Protein AF-A0A7K8FD82-F1 (afdb_monomer)

Sequence (66 aa):
MNSRKVLAVNHVFEIILAYLEKRDWKEAFFSVLPPRKGAVPLGEANDSSKHALSGKEDEDNDSDSN

Organism: NCBI:txid181839

Secondary structure (DSSP, 8-state):
--------HHHHHHHHHHHHHH--HHHHHHHHSPPPTT---TTTTT--------------------

InterPro domains:
  IPR007356 tRNA (guanine(9)-N1)-methyltransferase, eukaryotic [PF27710] (1-38)
  IPR007356 tRNA (guanine(9)-N1)-methyltransferase, eukaryotic [PTHR13563] (1-62)
  IPR028564 tRNA methyltransferase TRM10-type domain [PS51675] (1-40)
  IPR038459 tRNA methyltransferase TRM10-type domain superfamily [G3DSA:3.40.1280.30] (1-37)

Structure (mmCIF, N/CA/C/O backbone):
data_AF-A0A7K8FD82-F1
#
_entry.id   AF-A0A7K8FD82-F1
#
loop_
_atom_site.group_PDB
_atom_site.id
_atom_site.type_symbol
_atom_site.label_atom_id
_atom_site.label_alt_id
_atom_site.label_comp_id
_atom_site.label_asym_id
_atom_site.label_entity_id
_atom_site.label_seq_id
_atom_site.pdbx_PDB_ins_code
_atom_site.Cartn_x
_atom_site.Cartn_y
_atom_site.Cartn_z
_atom_site.occupancy
_atom_site.B_iso_or_equiv
_atom_site.auth_seq_id
_atom_site.auth_comp_id
_atom_site.auth_asym_id
_atom_site.auth_atom_id
_atom_site.pdbx_PDB_model_num
ATOM 1 N N . MET A 1 1 ? 13.728 15.877 -14.989 1.00 53.88 1 MET A N 1
ATOM 2 C CA . MET A 1 1 ? 13.351 14.495 -15.356 1.00 53.88 1 MET A CA 1
ATOM 3 C C . MET A 1 1 ? 12.064 14.145 -14.618 1.00 53.88 1 MET A C 1
ATOM 5 O O . MET A 1 1 ? 12.118 13.933 -13.416 1.00 53.88 1 MET A O 1
ATOM 9 N N . ASN A 1 2 ? 10.908 14.141 -15.292 1.00 63.16 2 ASN A N 1
ATOM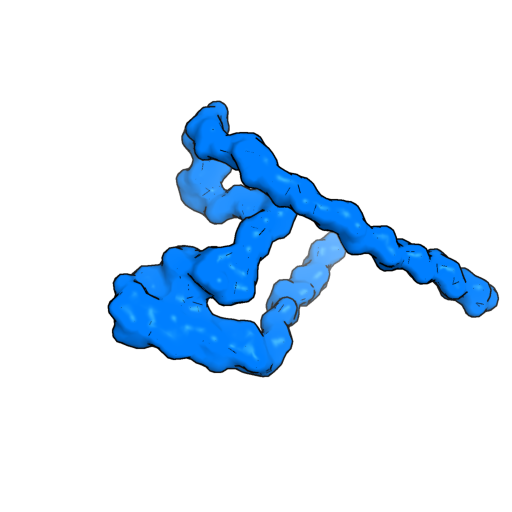 10 C CA . ASN A 1 2 ? 9.657 13.635 -14.705 1.00 63.16 2 ASN A CA 1
ATOM 11 C C . ASN A 1 2 ? 9.645 12.109 -14.846 1.00 63.16 2 ASN A C 1
ATOM 13 O O . ASN A 1 2 ? 9.001 11.570 -15.748 1.00 63.16 2 ASN A O 1
ATOM 17 N N . SER A 1 3 ? 10.422 11.408 -14.018 1.00 79.06 3 SER A N 1
ATOM 18 C CA . SER A 1 3 ? 10.350 9.949 -13.979 1.00 79.06 3 SER A CA 1
ATOM 19 C C . SER A 1 3 ? 8.978 9.531 -13.448 1.00 79.06 3 SER A C 1
ATOM 21 O O . SER A 1 3 ? 8.445 10.096 -12.489 1.00 79.06 3 SER A O 1
ATOM 23 N N . ARG A 1 4 ? 8.357 8.564 -14.125 1.00 86.50 4 ARG A N 1
ATOM 24 C CA . ARG A 1 4 ? 7.058 8.033 -13.714 1.00 86.50 4 ARG A CA 1
ATOM 25 C C . ARG A 1 4 ? 7.254 7.143 -12.492 1.00 86.50 4 ARG A C 1
ATOM 27 O O . ARG A 1 4 ? 8.128 6.283 -12.482 1.00 86.50 4 ARG A O 1
ATOM 34 N N . LYS A 1 5 ? 6.409 7.328 -11.479 1.00 86.81 5 LYS A N 1
ATOM 35 C CA . LYS A 1 5 ? 6.308 6.413 -10.339 1.00 86.81 5 LYS A CA 1
ATOM 36 C C . LYS A 1 5 ? 5.386 5.271 -10.757 1.00 86.81 5 LYS A C 1
ATOM 38 O O . LYS A 1 5 ? 4.190 5.490 -10.919 1.00 86.81 5 LYS A O 1
ATOM 43 N N . VAL A 1 6 ? 5.951 4.093 -10.997 1.00 90.31 6 VAL A N 1
ATOM 44 C CA . 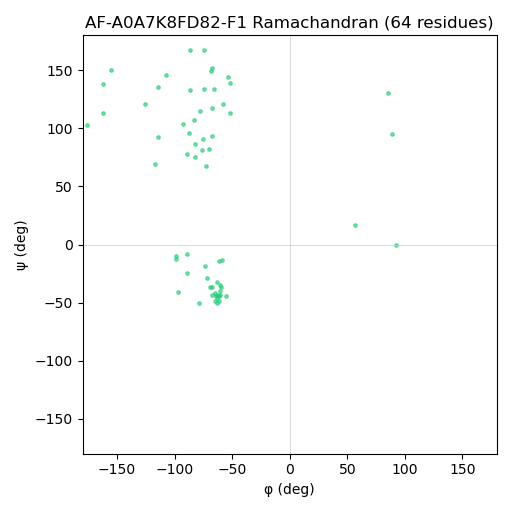VAL A 1 6 ? 5.217 2.905 -11.454 1.00 90.31 6 VAL A CA 1
ATOM 45 C C . VAL A 1 6 ? 5.279 1.842 -10.364 1.00 90.31 6 VAL A C 1
ATOM 47 O O . VAL A 1 6 ? 6.339 1.611 -9.786 1.00 90.31 6 VAL A O 1
ATOM 50 N N . LEU A 1 7 ? 4.142 1.208 -10.083 1.00 94.56 7 LEU A N 1
ATOM 51 C CA . LEU A 1 7 ? 4.041 0.063 -9.184 1.00 94.56 7 LEU A CA 1
ATOM 52 C C . LEU A 1 7 ? 3.786 -1.203 -10.000 1.00 94.56 7 LEU A C 1
ATOM 54 O O . LEU A 1 7 ? 3.083 -1.164 -11.010 1.00 94.56 7 LEU A O 1
ATOM 58 N N . ALA A 1 8 ? 4.336 -2.326 -9.546 1.00 95.94 8 ALA A N 1
ATOM 59 C CA . ALA A 1 8 ? 3.964 -3.629 -10.077 1.00 95.94 8 ALA A CA 1
ATOM 60 C C . ALA A 1 8 ? 2.518 -3.960 -9.684 1.00 95.94 8 ALA A C 1
ATOM 62 O O . ALA A 1 8 ? 2.058 -3.577 -8.608 1.00 95.94 8 ALA A O 1
ATOM 63 N N . VAL A 1 9 ? 1.821 -4.716 -10.534 1.00 97.25 9 VAL A N 1
ATOM 64 C CA . VAL A 1 9 ? 0.419 -5.105 -10.307 1.00 97.25 9 VAL A CA 1
ATOM 65 C C . VAL A 1 9 ? 0.251 -5.808 -8.958 1.00 97.25 9 VAL A C 1
ATOM 67 O O . VAL A 1 9 ? -0.649 -5.453 -8.204 1.00 97.25 9 VAL A O 1
ATOM 70 N N . ASN A 1 10 ? 1.151 -6.73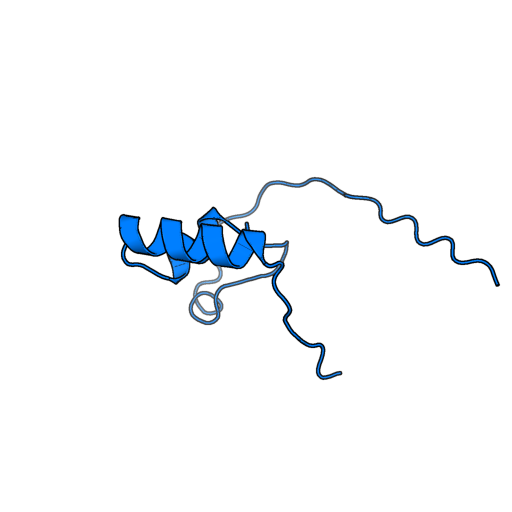6 -8.613 1.00 97.38 10 ASN A N 1
ATOM 71 C CA . ASN A 1 10 ? 1.075 -7.459 -7.344 1.00 97.38 10 ASN A CA 1
ATOM 72 C C . ASN A 1 10 ? 1.179 -6.525 -6.121 1.00 97.38 10 ASN A C 1
ATOM 74 O O . ASN A 1 10 ? 0.345 -6.595 -5.225 1.00 97.38 10 ASN A O 1
ATOM 78 N N . HIS A 1 11 ? 2.113 -5.562 -6.134 1.00 96.56 11 HIS A N 1
ATOM 79 C CA . HIS A 1 11 ? 2.244 -4.584 -5.045 1.00 96.56 11 HIS A CA 1
ATOM 80 C C . HI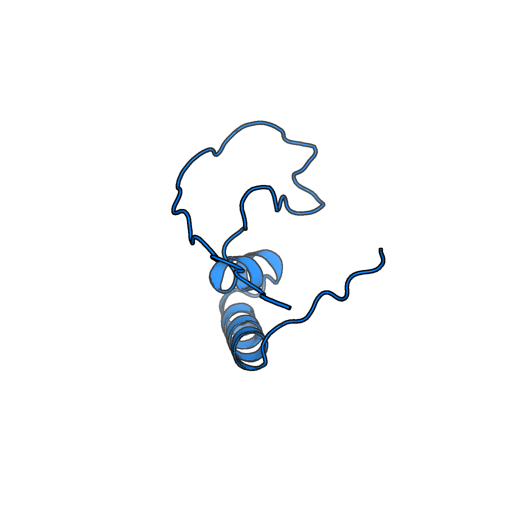S A 1 11 ? 0.965 -3.761 -4.846 1.00 96.56 11 HIS A C 1
ATOM 82 O O . HIS A 1 11 ? 0.607 -3.450 -3.717 1.00 96.56 11 HIS A O 1
ATOM 88 N N . VAL A 1 12 ? 0.246 -3.418 -5.922 1.00 97.31 12 VAL A N 1
ATOM 89 C CA . VAL A 1 12 ? -1.028 -2.689 -5.808 1.00 97.31 12 VAL A CA 1
ATOM 90 C C . VAL A 1 12 ? -2.075 -3.525 -5.072 1.00 97.31 12 VAL A C 1
ATOM 92 O O . VAL A 1 12 ? -2.750 -3.004 -4.185 1.00 97.31 12 VAL A O 1
ATOM 95 N N . PHE A 1 13 ? -2.194 -4.814 -5.397 1.00 98.12 13 PHE A N 1
ATOM 96 C CA . PHE A 1 13 ? -3.124 -5.709 -4.707 1.00 98.12 13 PHE A CA 1
ATOM 97 C C . PHE A 1 13 ? -2.768 -5.877 -3.229 1.00 98.12 13 PHE A C 1
ATOM 99 O O . PHE A 1 13 ? -3.643 -5.729 -2.377 1.00 98.12 13 PHE A O 1
ATOM 106 N N . GLU A 1 14 ? -1.496 -6.109 -2.916 1.00 97.81 14 GLU A N 1
ATOM 107 C CA . GLU A 1 14 ? -1.027 -6.246 -1.534 1.00 97.81 14 GLU A CA 1
ATOM 108 C C . GLU A 1 14 ? -1.288 -4.974 -0.709 1.00 97.81 14 GLU A C 1
ATOM 110 O O . GLU A 1 14 ? -1.748 -5.063 0.429 1.00 97.81 14 GLU A O 1
ATOM 115 N N . ILE A 1 15 ? -1.093 -3.781 -1.289 1.00 97.56 15 ILE A N 1
ATOM 116 C CA . ILE A 1 15 ? -1.380 -2.504 -0.609 1.00 97.56 15 ILE A CA 1
ATOM 117 C C . ILE A 1 15 ? -2.880 -2.351 -0.327 1.00 97.56 15 ILE A C 1
ATOM 119 O O . ILE A 1 15 ? -3.258 -1.901 0.755 1.00 97.56 15 ILE A O 1
ATOM 123 N N . ILE A 1 16 ? -3.749 -2.723 -1.274 1.00 98.06 16 ILE A 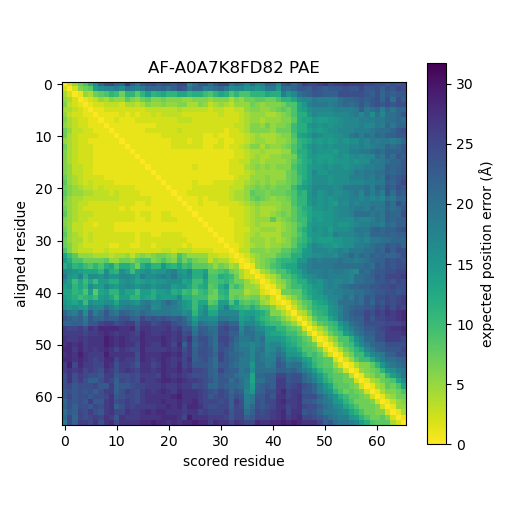N 1
ATOM 124 C CA . ILE A 1 16 ? -5.205 -2.669 -1.071 1.00 98.06 16 ILE A CA 1
ATOM 125 C C . ILE A 1 16 ? -5.625 -3.628 0.049 1.00 98.06 16 ILE A C 1
ATOM 127 O O . ILE A 1 16 ? -6.414 -3.238 0.910 1.00 98.06 16 ILE A O 1
ATOM 131 N N . LEU A 1 17 ? -5.085 -4.850 0.072 1.00 98.00 17 LEU A N 1
ATOM 132 C CA . LEU A 1 17 ? -5.361 -5.822 1.134 1.00 98.00 17 LEU A CA 1
ATOM 133 C C . LEU A 1 17 ? -4.911 -5.292 2.502 1.00 98.00 17 LEU A C 1
ATOM 135 O O . LE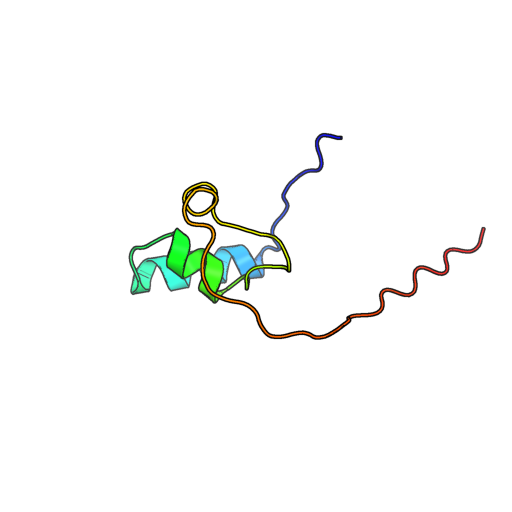U A 1 17 ? -5.716 -5.243 3.431 1.00 98.00 17 LEU A O 1
ATOM 139 N N . ALA A 1 18 ? -3.680 -4.785 2.600 1.00 97.19 18 ALA A N 1
ATOM 140 C CA . ALA A 1 18 ? -3.160 -4.196 3.832 1.00 97.19 18 ALA A CA 1
ATOM 141 C C . ALA A 1 18 ? -3.984 -2.980 4.301 1.00 97.19 18 ALA A C 1
ATOM 143 O O . ALA A 1 18 ? -4.177 -2.779 5.501 1.00 97.19 18 ALA A O 1
ATOM 144 N N . TYR A 1 19 ? -4.526 -2.177 3.378 1.00 97.69 19 TYR A N 1
ATOM 145 C CA . TYR A 1 19 ? -5.406 -1.058 3.725 1.00 97.69 19 TYR A CA 1
ATOM 146 C C . TYR A 1 19 ? -6.745 -1.520 4.311 1.00 97.69 19 TYR A C 1
ATOM 148 O O . TYR A 1 19 ? -7.273 -0.879 5.222 1.00 97.69 19 TYR A O 1
ATOM 156 N N . LEU A 1 20 ? -7.311 -2.624 3.821 1.00 98.00 20 LEU A N 1
ATOM 157 C CA . LEU A 1 20 ? -8.562 -3.158 4.367 1.00 98.00 20 LEU A CA 1
ATOM 158 C C . LEU A 1 20 ? -8.415 -3.589 5.833 1.00 98.00 20 LEU A C 1
ATOM 160 O O . LEU A 1 20 ? -9.373 -3.445 6.596 1.00 98.00 20 LEU A O 1
ATOM 164 N N . GLU A 1 21 ? -7.228 -4.054 6.218 1.00 95.94 21 GLU A N 1
ATOM 165 C CA . GLU A 1 21 ? -6.891 -4.439 7.591 1.00 95.94 21 GLU A CA 1
ATOM 166 C C . GLU A 1 21 ? -6.581 -3.222 8.472 1.00 95.94 21 GLU A C 1
ATOM 168 O O . GLU A 1 21 ? -7.157 -3.066 9.548 1.00 95.94 21 GLU A O 1
ATOM 173 N N . LYS A 1 22 ? -5.696 -2.337 8.003 1.00 94.56 22 LYS A N 1
ATOM 174 C CA . LYS A 1 22 ? -5.114 -1.253 8.814 1.00 94.56 22 LYS A CA 1
ATOM 175 C C . LYS A 1 22 ? -5.917 0.042 8.786 1.00 94.56 22 LYS A C 1
ATOM 177 O O . LYS A 1 22 ? -5.810 0.859 9.692 1.00 94.56 22 LYS A O 1
ATOM 182 N N . ARG A 1 23 ? -6.699 0.256 7.723 1.00 96.88 23 ARG A N 1
ATOM 183 C CA . ARG A 1 23 ? -7.411 1.512 7.412 1.00 96.88 23 ARG A CA 1
ATOM 184 C C . ARG A 1 23 ? -6.509 2.751 7.317 1.00 96.88 23 ARG A C 1
ATOM 186 O O . ARG A 1 23 ? -7.017 3.869 7.285 1.00 96.88 23 ARG A O 1
ATOM 193 N N . ASP A 1 24 ? -5.199 2.553 7.169 1.00 93.69 24 ASP A N 1
ATOM 194 C CA . ASP A 1 24 ? -4.190 3.597 6.985 1.00 93.69 24 ASP A CA 1
ATOM 195 C C . ASP A 1 24 ? -3.371 3.320 5.714 1.00 93.69 24 ASP A C 1
ATOM 197 O O . ASP A 1 24 ? -2.738 2.272 5.572 1.00 93.69 24 ASP A O 1
ATOM 201 N N . TRP A 1 25 ? -3.385 4.267 4.772 1.00 94.25 25 TRP A N 1
ATOM 202 C CA . TRP A 1 25 ? -2.649 4.155 3.511 1.00 94.25 25 TRP A CA 1
ATOM 203 C C . TRP A 1 25 ? -1.134 4.243 3.681 1.00 94.25 25 TRP A C 1
ATOM 205 O O . TRP A 1 25 ? -0.416 3.555 2.960 1.00 94.25 25 TRP A O 1
ATOM 215 N N . LYS A 1 26 ? -0.634 5.074 4.601 1.00 90.75 26 LYS A N 1
ATOM 216 C CA . LYS A 1 26 ? 0.804 5.211 4.862 1.00 90.75 26 LYS A CA 1
ATOM 217 C C . LYS A 1 26 ? 1.336 3.897 5.417 1.00 90.75 26 LYS A C 1
ATOM 219 O O . LYS A 1 26 ? 2.330 3.375 4.918 1.00 90.75 26 LYS A O 1
ATOM 224 N N . GLU A 1 27 ? 0.647 3.344 6.407 1.00 91.12 27 GLU A N 1
ATOM 225 C CA . GLU A 1 27 ? 1.054 2.087 7.027 1.00 91.12 27 GLU A CA 1
ATOM 226 C C . GLU A 1 27 ? 0.928 0.895 6.066 1.00 91.12 27 GLU A C 1
ATOM 228 O O . GLU A 1 27 ? 1.848 0.081 5.979 1.00 91.12 27 GLU A O 1
ATOM 233 N N . ALA A 1 28 ? -0.169 0.809 5.304 1.00 95.12 28 ALA A N 1
ATOM 234 C CA . ALA A 1 28 ? -0.362 -0.226 4.287 1.00 95.12 28 ALA A CA 1
ATOM 235 C C . ALA A 1 28 ? 0.715 -0.163 3.192 1.00 95.12 28 ALA A C 1
ATOM 237 O O . ALA A 1 28 ? 1.291 -1.186 2.814 1.00 95.12 28 ALA A O 1
ATOM 238 N N . PHE A 1 29 ? 1.038 1.047 2.727 1.00 93.81 29 PHE A N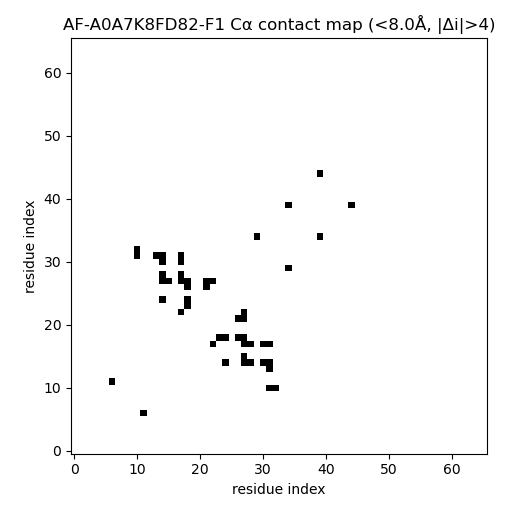 1
ATOM 239 C CA . PHE A 1 29 ? 2.066 1.265 1.716 1.00 93.81 29 PHE A CA 1
ATOM 240 C C . PHE A 1 29 ? 3.450 0.829 2.208 1.00 93.81 29 PHE A C 1
ATOM 242 O O . PHE A 1 29 ? 4.109 0.049 1.524 1.00 93.81 29 PHE A O 1
ATOM 249 N N . PHE A 1 30 ? 3.873 1.264 3.402 1.00 92.00 30 PHE A N 1
ATOM 250 C CA . PHE A 1 30 ? 5.196 0.919 3.942 1.00 92.00 30 PHE A CA 1
ATOM 251 C C . PHE A 1 30 ? 5.318 -0.525 4.437 1.00 92.00 30 PHE A C 1
ATOM 253 O O . PHE A 1 30 ? 6.437 -1.024 4.541 1.00 92.00 30 PHE A O 1
ATOM 260 N N . SER A 1 31 ? 4.204 -1.219 4.701 1.00 92.56 31 SER A N 1
ATOM 261 C CA . SER A 1 31 ? 4.257 -2.661 4.966 1.00 92.56 31 SER A CA 1
ATOM 262 C C . SER A 1 31 ? 4.548 -3.505 3.727 1.00 92.56 31 SER A C 1
ATOM 264 O O . SER A 1 31 ? 5.129 -4.575 3.868 1.00 92.56 31 SER A O 1
ATOM 266 N N . VAL A 1 32 ? 4.165 -3.035 2.535 1.00 94.31 32 VAL A N 1
ATOM 267 C CA . VAL A 1 32 ? 4.365 -3.760 1.265 1.00 94.31 32 VAL A CA 1
ATOM 268 C C . VAL A 1 32 ? 5.620 -3.285 0.539 1.00 94.31 32 VAL A C 1
ATOM 270 O O . VAL A 1 32 ? 6.372 -4.080 -0.015 1.00 94.31 32 VAL A O 1
ATOM 273 N N . LEU A 1 33 ? 5.861 -1.976 0.540 1.00 91.56 33 LEU A N 1
ATOM 274 C CA . LEU A 1 33 ? 7.027 -1.348 -0.066 1.00 91.56 33 LEU A CA 1
ATOM 275 C C . LEU A 1 33 ? 7.866 -0.722 1.049 1.00 91.56 33 LEU A C 1
ATOM 277 O O . LEU A 1 33 ? 7.615 0.431 1.420 1.00 91.56 33 LEU A O 1
ATOM 281 N N . PRO A 1 34 ? 8.861 -1.456 1.586 1.00 83.00 34 PRO A N 1
ATOM 282 C CA . PRO A 1 34 ? 9.742 -0.923 2.608 1.00 83.00 34 PRO A CA 1
ATOM 283 C C . PRO A 1 34 ? 10.378 0.392 2.140 1.00 83.00 34 PRO A C 1
ATOM 285 O O . PRO A 1 34 ? 10.688 0.547 0.949 1.00 83.00 34 PRO A O 1
ATOM 288 N N . PRO A 1 35 ? 10.588 1.353 3.053 1.00 77.62 35 PRO A N 1
ATOM 289 C CA . PRO A 1 35 ? 11.220 2.612 2.705 1.00 77.62 35 PRO A CA 1
ATOM 290 C C . PRO A 1 35 ? 12.604 2.340 2.111 1.00 77.62 35 PRO A C 1
ATOM 292 O O . PRO A 1 35 ? 13.479 1.747 2.740 1.00 77.62 35 PRO A O 1
ATOM 295 N N . ARG A 1 36 ? 12.806 2.785 0.870 1.00 75.12 36 ARG A N 1
ATOM 296 C CA . ARG A 1 36 ? 14.130 2.777 0.241 1.00 75.12 36 ARG A CA 1
ATOM 297 C C . ARG A 1 36 ? 15.021 3.788 0.962 1.00 75.12 36 ARG A C 1
ATOM 299 O O . ARG A 1 36 ? 14.525 4.781 1.492 1.00 75.12 36 ARG A O 1
ATOM 306 N N . LYS A 1 37 ? 16.338 3.567 0.972 1.00 57.75 37 LYS A N 1
ATOM 307 C CA . LYS A 1 37 ? 17.306 4.478 1.608 1.00 57.75 37 LYS A CA 1
ATOM 308 C C . LYS A 1 37 ? 17.076 5.917 1.102 1.00 57.75 37 LYS A C 1
ATOM 310 O O . LYS A 1 37 ? 17.244 6.183 -0.082 1.00 57.75 37 LYS A O 1
ATOM 315 N N . GLY A 1 38 ? 16.639 6.818 1.989 1.00 61.22 38 GLY A N 1
ATOM 316 C CA . GLY A 1 38 ? 16.323 8.222 1.672 1.00 61.22 38 GLY A CA 1
ATOM 317 C C . GLY A 1 38 ? 14.862 8.538 1.301 1.00 61.22 38 GLY A C 1
ATOM 318 O O . GLY A 1 38 ? 14.543 9.703 1.072 1.00 61.22 38 GLY A O 1
ATOM 319 N N . ALA A 1 39 ? 13.956 7.555 1.266 1.00 63.09 39 ALA A N 1
ATOM 320 C CA . ALA A 1 39 ? 12.525 7.783 1.057 1.00 63.09 39 ALA A CA 1
ATOM 321 C C . ALA A 1 39 ? 11.846 8.173 2.380 1.00 63.09 39 ALA A C 1
ATOM 323 O O . ALA A 1 39 ? 11.334 7.322 3.104 1.00 63.09 39 ALA A O 1
ATOM 324 N N . VAL A 1 40 ? 11.857 9.467 2.698 1.00 64.31 40 VAL A N 1
ATOM 325 C CA . VAL A 1 40 ? 11.140 10.014 3.859 1.00 64.31 40 VAL A CA 1
ATOM 326 C C . VAL A 1 40 ? 9.699 10.343 3.444 1.00 64.31 40 VAL A C 1
ATOM 328 O O . VAL A 1 40 ? 9.503 10.961 2.390 1.00 64.31 40 VAL A O 1
ATOM 331 N N . PRO A 1 41 ? 8.670 9.954 4.222 1.00 66.81 41 PRO A N 1
ATOM 332 C CA . PRO A 1 41 ? 7.304 10.416 4.006 1.00 66.81 41 PRO A CA 1
ATOM 333 C C . PRO A 1 41 ? 7.264 11.945 3.929 1.00 66.81 41 PRO A C 1
ATOM 335 O O . PRO A 1 41 ? 7.906 12.624 4.726 1.00 66.81 41 PRO A O 1
ATOM 338 N N . LEU A 1 42 ? 6.475 12.503 3.007 1.00 65.88 42 LEU A N 1
ATOM 339 C CA . LEU A 1 42 ? 6.446 13.950 2.733 1.00 65.88 42 LEU A CA 1
ATOM 340 C C . LEU A 1 42 ? 6.078 14.815 3.967 1.00 65.88 42 LEU A C 1
ATOM 342 O O . LEU A 1 42 ? 6.288 16.021 3.945 1.00 65.88 42 LEU A O 1
ATOM 346 N N . GLY A 1 43 ? 5.568 14.206 5.046 1.00 60.41 43 GLY A N 1
ATOM 347 C CA . GLY A 1 43 ? 5.287 14.858 6.331 1.00 60.41 43 GLY A CA 1
ATOM 348 C C . GLY A 1 43 ? 6.345 14.681 7.433 1.00 60.41 43 GLY A C 1
ATOM 349 O O . GLY A 1 43 ? 6.276 15.394 8.425 1.00 60.41 43 GLY A O 1
ATOM 350 N N . GLU A 1 44 ? 7.319 13.776 7.285 1.00 58.22 44 GLU A N 1
ATOM 351 C CA . GLU A 1 44 ? 8.337 13.479 8.317 1.00 58.22 44 GLU A CA 1
ATOM 352 C C . GLU A 1 44 ? 9.675 14.190 8.085 1.00 58.22 44 GLU A C 1
ATOM 354 O O . GLU A 1 44 ? 10.519 14.224 8.973 1.00 58.22 44 GLU A O 1
ATOM 359 N N . ALA A 1 45 ? 9.874 14.827 6.926 1.00 53.16 45 ALA A N 1
ATOM 360 C CA . ALA A 1 45 ? 11.107 15.563 6.631 1.00 53.16 45 ALA A CA 1
ATOM 361 C C . ALA A 1 45 ? 11.374 16.748 7.588 1.00 53.16 45 ALA A C 1
ATOM 363 O O . ALA A 1 45 ? 12.494 17.249 7.639 1.00 53.16 45 ALA A O 1
ATOM 364 N N . ASN A 1 46 ? 10.374 17.175 8.367 1.00 48.56 46 ASN A N 1
ATOM 365 C CA . ASN A 1 46 ? 10.526 18.213 9.389 1.00 48.56 46 ASN A CA 1
ATOM 366 C C . ASN A 1 46 ? 10.935 17.676 10.772 1.00 48.56 46 ASN A C 1
ATOM 368 O O . ASN A 1 46 ? 11.257 18.482 11.639 1.00 48.56 46 ASN A O 1
ATOM 372 N N . ASP A 1 47 ? 10.959 16.356 10.988 1.00 46.72 47 ASP A N 1
ATOM 373 C CA . ASP A 1 47 ? 11.333 15.747 12.271 1.00 46.72 47 ASP A CA 1
ATOM 374 C C . ASP A 1 47 ? 12.595 14.890 12.085 1.00 46.72 47 ASP A C 1
ATOM 376 O O . ASP A 1 47 ? 12.599 13.660 12.053 1.00 46.72 47 ASP A O 1
ATOM 380 N N . SER A 1 48 ? 13.703 15.589 11.833 1.00 45.53 48 SER A N 1
ATOM 381 C CA . SER A 1 48 ? 15.020 15.008 11.561 1.00 45.53 48 SER A CA 1
ATOM 382 C C . SER A 1 48 ? 15.654 14.431 12.827 1.00 45.53 48 SER A C 1
ATOM 384 O O . SER A 1 48 ? 16.655 14.956 13.313 1.00 45.53 48 SER A O 1
ATOM 386 N N . SER A 1 49 ? 15.098 13.362 13.395 1.00 48.44 49 SER A N 1
ATOM 387 C CA . SER A 1 49 ? 15.745 12.608 14.472 1.00 48.44 49 SER A CA 1
ATOM 388 C C . SER A 1 49 ? 15.127 11.221 14.646 1.00 48.44 49 SER A C 1
ATOM 390 O O . SER A 1 49 ? 14.034 11.090 15.178 1.00 48.44 49 SER A O 1
ATOM 392 N N . LYS A 1 50 ? 15.930 10.191 14.340 1.00 46.78 50 LYS A N 1
ATOM 393 C CA . LYS A 1 50 ? 15.742 8.750 14.622 1.00 46.78 50 LYS A CA 1
ATOM 394 C C . LYS A 1 50 ? 14.981 7.963 13.548 1.00 46.78 50 LYS A C 1
ATOM 396 O O . LYS A 1 50 ? 13.776 7.804 13.620 1.00 46.78 50 LYS A O 1
ATOM 401 N N . HIS A 1 51 ? 15.719 7.330 12.639 1.00 38.84 51 HIS A N 1
ATOM 402 C CA . HIS A 1 51 ? 16.041 5.901 12.768 1.00 38.84 51 HIS A CA 1
ATOM 403 C C . HIS A 1 51 ? 16.979 5.500 11.617 1.00 38.84 51 HIS A C 1
ATOM 405 O O . HIS A 1 51 ? 16.576 5.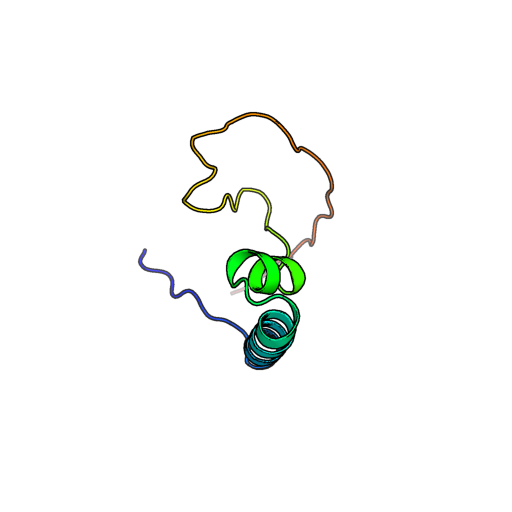367 10.465 1.00 38.84 51 HIS A O 1
ATOM 411 N N . ALA A 1 52 ? 18.264 5.364 11.934 1.00 50.28 52 ALA A N 1
ATOM 412 C CA . ALA A 1 52 ? 19.232 4.692 11.077 1.00 50.28 52 ALA A CA 1
ATOM 413 C C . ALA A 1 52 ? 19.014 3.166 11.129 1.00 50.28 52 ALA A C 1
ATOM 415 O O . ALA A 1 52 ? 18.397 2.673 12.070 1.00 50.28 52 ALA A O 1
ATOM 416 N N . LEU A 1 53 ? 19.659 2.445 10.198 1.00 44.19 53 LEU A N 1
ATOM 417 C CA . LEU A 1 53 ? 19.784 0.974 10.090 1.00 44.19 53 LEU A CA 1
ATOM 418 C C . LEU A 1 53 ? 18.590 0.326 9.356 1.00 44.19 53 LEU A C 1
ATOM 420 O O . LEU A 1 53 ? 17.446 0.622 9.662 1.00 44.19 53 LEU A O 1
ATOM 424 N N . SER A 1 54 ? 18.746 -0.541 8.354 1.00 40.38 54 SER A N 1
ATOM 425 C CA . SER A 1 54 ? 19.778 -1.553 8.099 1.00 40.38 54 SER A CA 1
ATOM 426 C C . SER A 1 54 ? 19.872 -1.852 6.592 1.00 40.38 54 SER A C 1
ATOM 428 O O . SER A 1 54 ? 18.888 -1.702 5.871 1.00 40.38 54 SER A O 1
ATOM 430 N N . GLY A 1 55 ? 21.059 -2.230 6.112 1.00 40.91 55 GLY A N 1
ATOM 431 C CA . GLY A 1 55 ? 21.369 -2.383 4.691 1.00 40.91 55 GLY A CA 1
ATOM 432 C C . GLY A 1 55 ? 21.038 -3.739 4.064 1.00 40.91 55 GLY A C 1
ATOM 433 O O . GLY A 1 55 ? 20.829 -4.735 4.751 1.00 40.91 55 GLY A O 1
ATOM 434 N N . LYS A 1 56 ? 21.077 -3.750 2.731 1.00 39.56 56 LYS A N 1
ATOM 435 C CA . LYS A 1 56 ? 21.876 -4.658 1.900 1.00 39.56 56 LYS A CA 1
ATOM 436 C C . LYS A 1 56 ? 21.974 -4.051 0.501 1.00 39.56 56 LYS A C 1
ATOM 438 O O . LYS A 1 56 ? 21.037 -3.413 0.032 1.00 39.56 56 LYS A O 1
ATOM 443 N N . GLU A 1 57 ? 23.170 -4.141 -0.052 1.00 37.66 57 GLU A N 1
ATOM 444 C CA . GLU A 1 57 ? 23.540 -3.713 -1.393 1.00 37.66 57 GLU A CA 1
ATOM 445 C C . GLU A 1 57 ? 23.032 -4.781 -2.360 1.00 37.66 57 GLU A C 1
ATOM 447 O O . GLU A 1 57 ? 23.478 -5.923 -2.286 1.00 37.66 57 GLU A O 1
ATOM 452 N N . ASP A 1 58 ? 22.081 -4.422 -3.219 1.00 40.72 58 ASP A N 1
ATOM 453 C CA . ASP A 1 58 ? 21.849 -5.165 -4.452 1.00 40.72 58 ASP A CA 1
ATOM 454 C C . ASP A 1 58 ? 22.701 -4.467 -5.522 1.00 40.72 58 ASP A C 1
ATOM 456 O O . ASP A 1 58 ? 22.414 -3.341 -5.939 1.00 40.72 58 ASP A O 1
ATOM 460 N N . GLU A 1 59 ? 23.831 -5.090 -5.861 1.00 41.41 59 GLU A N 1
ATOM 461 C CA . GLU A 1 59 ? 24.676 -4.721 -6.995 1.00 41.41 59 GLU A CA 1
ATOM 462 C C . GLU A 1 59 ? 23.921 -5.016 -8.301 1.00 41.41 59 GLU A C 1
ATOM 464 O O . GLU A 1 59 ? 23.994 -6.122 -8.835 1.00 41.41 59 GLU A O 1
ATOM 469 N N . ASP A 1 60 ? 23.216 -4.024 -8.845 1.00 44.72 60 ASP A N 1
ATOM 470 C CA . ASP A 1 60 ? 22.841 -4.036 -10.261 1.00 44.72 60 ASP A CA 1
ATOM 471 C C . ASP A 1 60 ? 24.093 -3.698 -11.089 1.00 44.72 60 ASP A C 1
ATOM 473 O O . ASP A 1 60 ? 24.438 -2.538 -11.329 1.00 44.72 60 ASP A O 1
ATOM 477 N N . ASN A 1 61 ? 24.822 -4.747 -11.477 1.00 47.22 61 ASN A N 1
ATOM 478 C CA . ASN A 1 61 ? 25.885 -4.701 -12.477 1.00 47.22 61 ASN A CA 1
ATOM 479 C C . ASN A 1 61 ? 25.266 -4.482 -13.870 1.00 47.22 61 ASN A C 1
ATOM 481 O O . ASN A 1 61 ? 25.066 -5.437 -14.620 1.00 47.22 61 ASN A O 1
ATOM 485 N N . ASP A 1 62 ? 24.964 -3.228 -14.210 1.00 46.47 62 ASP A N 1
ATOM 486 C CA . ASP A 1 62 ? 24.617 -2.823 -15.577 1.00 46.47 62 ASP A CA 1
ATOM 487 C C . ASP A 1 62 ? 25.897 -2.754 -16.428 1.00 46.47 62 ASP A C 1
ATOM 489 O O . ASP A 1 62 ? 26.513 -1.704 -16.635 1.00 46.47 62 ASP A O 1
ATOM 493 N N . SER A 1 63 ? 26.333 -3.921 -16.904 1.00 54.28 63 SER A N 1
ATOM 494 C CA . SER A 1 63 ? 27.281 -4.032 -18.010 1.00 54.28 63 SER A CA 1
ATOM 495 C C . SER A 1 63 ? 26.505 -4.085 -19.323 1.00 54.28 63 SER A C 1
ATOM 497 O O . SER A 1 63 ? 26.359 -5.145 -19.927 1.00 54.28 63 SER A O 1
ATOM 499 N N . ASP A 1 64 ? 26.028 -2.931 -19.783 1.00 57.72 64 ASP A N 1
ATOM 500 C CA . ASP A 1 64 ? 25.561 -2.797 -21.161 1.00 57.72 64 ASP A CA 1
ATOM 501 C C . ASP A 1 64 ? 26.744 -2.418 -22.060 1.00 57.72 64 ASP A C 1
ATOM 503 O O . ASP A 1 64 ? 27.151 -1.262 -22.195 1.00 57.72 64 ASP A O 1
ATOM 507 N N . SER A 1 65 ? 27.319 -3.456 -22.671 1.00 57.28 65 SER A N 1
ATOM 508 C CA . SER A 1 65 ? 28.034 -3.338 -23.939 1.00 57.28 65 SER A CA 1
ATOM 509 C C . SER A 1 65 ? 27.031 -2.999 -25.040 1.00 57.28 65 SER A C 1
ATOM 511 O O . SER A 1 65 ? 26.163 -3.821 -25.329 1.00 57.28 65 SER A O 1
ATOM 513 N N . ASN A 1 66 ? 27.178 -1.830 -25.669 1.00 41.75 66 ASN A N 1
ATOM 514 C CA . ASN A 1 66 ? 27.493 -1.668 -27.101 1.00 41.75 66 ASN A CA 1
ATOM 515 C C . ASN A 1 66 ? 27.386 -0.195 -27.527 1.00 41.75 66 ASN A C 1
ATOM 517 O O . ASN A 1 66 ? 26.254 0.336 -27.573 1.00 41.75 66 ASN A O 1
#

Foldseek 3Di:
DPDDDDDDPVLVVQLVVLCVVPVDSVVSNCVSPPQDVPRDDPPCPVPPDDDDDDDDDDPPPPPDDD

Radius of gyration: 15.6 Å; Cα contacts (8 Å, |Δi|>4): 25; chains: 1; bounding box: 37×26×42 Å

Mean predicted aligned error: 13.13 Å

Solvent-accessible surface area (backbone atoms only — not comparable to full-atom values): 4672 Å² total; per-residue (Å²): 132,91,76,80,91,80,79,57,72,66,59,55,53,52,27,54,55,38,24,73,75,66,74,32,66,70,60,15,42,44,73,71,49,65,73,52,96,87,60,66,58,96,81,50,75,84,60,88,74,88,80,82,87,83,89,81,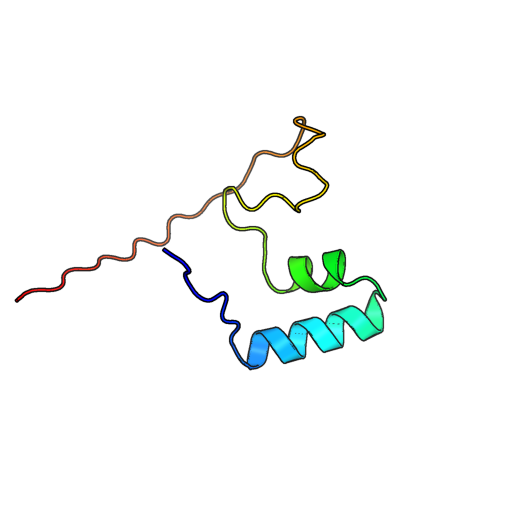87,81,83,81,80,82,77,78,86,130

pLDDT: mean 72.48, std 22.29, range [37.66, 98.12]